Protein AF-A0ABD4QRU1-F1 (afdb_monomer_lite)

Secondary structure (DSSP, 8-state):
----------------------EEEESS----HHHHHHHHHHHHHHHTT------EEEEEETTS--TT---HHHHTTSSEEEEES-HHHHHHHHHHHHSS----SEEEEE-SSSSS--EEE----SS---HHHHHHHHHHHT-----

Radius of gyration: 20.69 Å; chains: 1; bounding box: 41×55×73 Å

Organism: Vibrio anguillarum (NCBI:txid55601)

Foldseek 3Di:
DDDDPPDDPPPPPPPPPPLQAEAEEEPDDDPDQLSVLLVVLSVVCRVVVVDSDNFYEYEYEQVPDDPPPDPLVVVLVGQKYKYAAAQVSQQVVCCVNPVGGDRARIWMFGRSPHPDDTDIDDDDDPDDDDSNVVSVSNVCVNPPPPD

pLDDT: mean 79.72, std 17.4, range [31.52, 94.81]

Structure (mmCIF, N/CA/C/O backbone):
data_AF-A0ABD4QRU1-F1
#
_entry.id   AF-A0ABD4QRU1-F1
#
loop_
_atom_site.group_PDB
_atom_site.id
_atom_site.type_symbol
_atom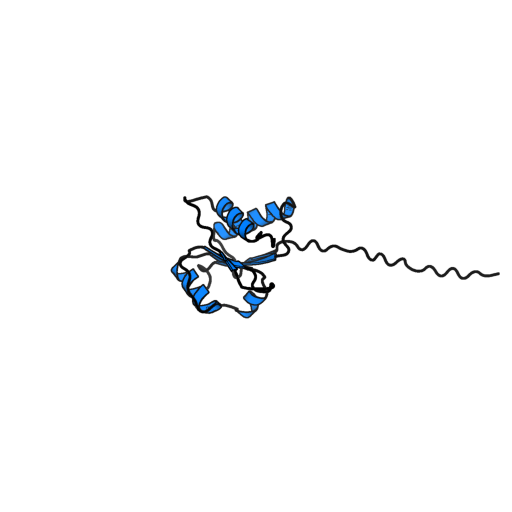_site.label_atom_id
_atom_site.label_alt_id
_atom_site.label_comp_id
_atom_site.label_asym_id
_atom_site.label_entity_id
_atom_site.label_seq_id
_atom_site.pdbx_PDB_ins_code
_atom_site.Cartn_x
_atom_site.Cartn_y
_atom_site.Cartn_z
_atom_site.occupancy
_atom_site.B_iso_or_equiv
_atom_site.auth_seq_id
_atom_site.auth_comp_id
_atom_site.auth_asym_id
_atom_site.auth_atom_id
_atom_site.pdbx_PDB_model_num
ATOM 1 N N . MET A 1 1 ? -27.416 -35.601 57.412 1.00 43.78 1 MET A N 1
ATOM 2 C CA . MET A 1 1 ? -26.979 -34.220 57.115 1.00 43.78 1 MET A CA 1
ATOM 3 C C . MET A 1 1 ? -25.598 -34.257 56.465 1.00 43.78 1 MET A C 1
ATOM 5 O O . MET A 1 1 ? -24.629 -34.475 57.173 1.00 43.78 1 MET A O 1
ATOM 9 N N . LYS A 1 2 ? -25.506 -34.132 55.134 1.00 39.38 2 LYS A N 1
ATOM 10 C CA . LYS A 1 2 ? -24.269 -33.804 54.395 1.00 39.38 2 LYS A CA 1
ATOM 11 C C . LYS A 1 2 ? -24.683 -33.085 53.109 1.00 39.38 2 LYS A C 1
ATOM 13 O O . LYS A 1 2 ? -25.153 -33.719 52.171 1.00 39.38 2 LYS A O 1
ATOM 18 N N . ILE A 1 3 ? -24.580 -31.760 53.118 1.00 45.66 3 ILE A N 1
ATOM 19 C CA . ILE A 1 3 ? -24.794 -30.903 51.949 1.00 45.66 3 ILE A CA 1
ATOM 20 C C . ILE A 1 3 ? -23.545 -31.052 51.07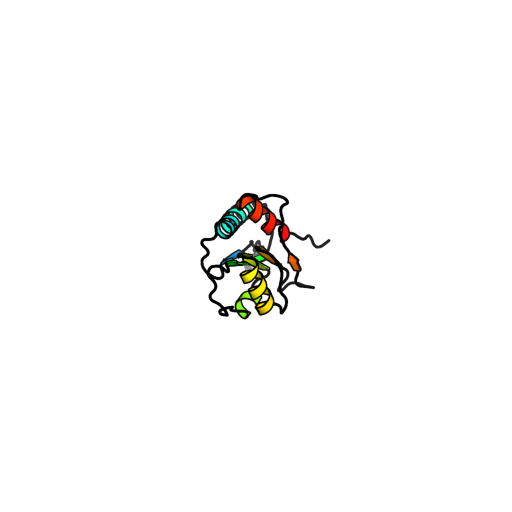6 1.00 45.66 3 ILE A C 1
ATOM 22 O O . ILE A 1 3 ? -22.450 -30.686 51.499 1.00 45.66 3 ILE A O 1
ATOM 26 N N . LYS A 1 4 ? -23.687 -31.644 49.886 1.00 44.91 4 LYS A N 1
ATOM 27 C CA . LYS A 1 4 ? -22.645 -31.602 48.855 1.00 44.91 4 LYS A CA 1
ATOM 28 C C . LYS A 1 4 ? -22.729 -30.237 48.179 1.00 44.91 4 LYS A C 1
ATOM 30 O O . LYS A 1 4 ? -23.609 -29.999 47.361 1.00 44.91 4 LYS A O 1
ATOM 35 N N . LEU A 1 5 ? -21.830 -29.343 48.573 1.00 40.62 5 LEU A N 1
ATOM 36 C CA . LEU A 1 5 ? -21.615 -28.058 47.925 1.00 40.62 5 LEU A CA 1
ATOM 37 C C . LEU A 1 5 ? -20.832 -28.312 46.626 1.00 40.62 5 LEU A C 1
ATOM 39 O O . LEU A 1 5 ? -19.613 -28.460 46.646 1.00 40.62 5 LEU A O 1
ATOM 43 N N . CYS A 1 6 ? -21.534 -28.441 45.501 1.00 45.31 6 CYS A N 1
ATOM 44 C CA . CYS A 1 6 ? -20.903 -28.393 44.184 1.00 45.31 6 CYS A CA 1
ATOM 45 C C . CYS A 1 6 ? -20.551 -26.932 43.881 1.00 45.31 6 CYS A C 1
ATOM 47 O O . CYS A 1 6 ? -21.425 -26.150 43.514 1.00 45.31 6 CYS A O 1
ATOM 49 N N . LEU A 1 7 ? -19.279 -26.561 44.053 1.00 42.31 7 LEU A N 1
ATOM 50 C CA . LEU A 1 7 ? -18.742 -25.337 43.462 1.00 42.31 7 LEU A CA 1
ATOM 51 C C . LEU A 1 7 ? -18.775 -25.493 41.934 1.00 42.31 7 LEU A C 1
ATOM 53 O O . LEU A 1 7 ? -17.995 -26.256 41.366 1.00 42.31 7 LEU A O 1
ATOM 57 N N . LEU A 1 8 ? -19.683 -24.774 41.279 1.00 50.53 8 LEU A N 1
ATOM 58 C CA . LEU A 1 8 ? -19.573 -24.474 39.855 1.00 50.53 8 LEU A CA 1
ATOM 59 C C . LEU A 1 8 ? -18.390 -23.513 39.665 1.00 50.53 8 LEU A C 1
ATOM 61 O O . LEU A 1 8 ? -18.376 -22.464 40.315 1.00 50.53 8 LEU A O 1
ATOM 65 N N . PRO A 1 9 ? -17.414 -23.805 38.787 1.00 50.56 9 PRO A N 1
ATOM 66 C CA . PRO A 1 9 ? -16.507 -22.768 38.337 1.00 50.56 9 PRO A CA 1
ATOM 67 C C . PRO A 1 9 ? -17.339 -21.772 37.526 1.00 50.56 9 PRO A C 1
ATOM 69 O O . PRO A 1 9 ? -17.889 -22.105 36.477 1.00 50.56 9 PRO A O 1
ATOM 72 N N . LEU A 1 10 ? -17.471 -20.559 38.063 1.00 44.75 10 LEU A N 1
ATOM 73 C CA . LEU A 1 10 ? -17.981 -19.403 37.343 1.00 44.75 10 LEU A CA 1
ATOM 74 C C . LEU A 1 10 ? -17.092 -19.244 36.101 1.00 44.75 10 LEU A C 1
ATOM 76 O O . LEU A 1 10 ? -15.938 -18.828 36.206 1.00 44.75 10 LEU A O 1
ATOM 80 N N . LEU A 1 11 ? -17.603 -19.655 34.941 1.00 46.09 11 LEU A N 1
ATOM 81 C CA . LEU A 1 11 ? -16.990 -19.380 33.650 1.00 46.09 11 LEU A CA 1
ATOM 82 C C . LEU A 1 11 ? -16.951 -17.861 33.498 1.00 46.09 11 LEU A C 1
ATOM 84 O O . LEU A 1 11 ? -17.936 -17.229 33.119 1.00 46.09 11 LEU A O 1
ATOM 88 N N . PHE A 1 12 ? -15.800 -17.279 33.822 1.00 44.91 12 PHE A N 1
ATOM 89 C CA . PHE A 1 12 ? -15.391 -15.979 33.325 1.00 44.91 12 PHE A CA 1
ATOM 90 C C . PHE A 1 12 ? -15.261 -16.115 31.802 1.00 44.91 12 PHE A C 1
ATOM 92 O O . PHE A 1 12 ? -14.176 -16.297 31.258 1.00 44.91 12 PHE A O 1
ATOM 99 N N . LEU A 1 13 ? -16.388 -16.021 31.094 1.00 46.69 13 LEU A N 1
ATOM 100 C CA . LEU A 1 13 ? -16.411 -15.505 29.731 1.00 46.69 13 LEU A CA 1
ATOM 101 C C . LEU A 1 13 ? -16.094 -14.013 29.843 1.00 46.69 13 LEU A C 1
ATOM 103 O O . LEU A 1 13 ? -16.955 -13.146 29.711 1.00 46.69 13 LEU A O 1
ATOM 107 N N . GLY A 1 14 ? -14.835 -13.718 30.170 1.00 40.31 14 GLY A N 1
ATOM 108 C CA . GLY A 1 14 ? -14.262 -12.440 29.819 1.00 40.31 14 GLY A CA 1
ATOM 109 C C . GLY A 1 14 ? -14.351 -12.379 28.307 1.00 40.31 14 GLY A C 1
ATOM 110 O O . GLY A 1 14 ? -13.638 -13.107 27.622 1.00 40.31 14 GLY A O 1
ATOM 111 N N . ASN A 1 15 ? -15.272 -11.566 27.795 1.00 38.22 15 ASN A N 1
ATOM 112 C CA . ASN A 1 15 ? -15.194 -11.073 26.434 1.00 38.22 15 ASN A CA 1
ATOM 113 C C . ASN A 1 15 ? -13.846 -10.361 26.329 1.00 38.22 15 ASN A C 1
ATOM 115 O O . ASN A 1 15 ? -13.723 -9.182 26.661 1.00 38.22 15 ASN A O 1
ATOM 119 N N . ILE A 1 16 ? -12.813 -11.105 25.933 1.00 42.94 16 ILE A N 1
ATOM 120 C CA . ILE A 1 16 ? -11.597 -10.531 25.395 1.00 42.94 16 ILE A CA 1
ATOM 121 C C . ILE A 1 16 ? -12.077 -9.924 24.086 1.00 42.94 16 ILE A C 1
ATOM 123 O O . ILE A 1 16 ? -12.131 -10.598 23.061 1.00 42.94 16 ILE A O 1
ATOM 127 N N . SER A 1 17 ? -12.525 -8.671 24.135 1.00 40.84 17 SER A N 1
ATOM 128 C CA . SER A 1 17 ? -12.555 -7.851 22.939 1.00 40.84 17 SER A CA 1
ATOM 129 C C . SER A 1 17 ? -11.110 -7.820 22.467 1.00 40.84 17 SER A C 1
ATOM 131 O O . SER A 1 17 ? -10.314 -7.036 22.983 1.00 40.84 17 SER A O 1
ATOM 133 N N . LEU A 1 18 ? -10.745 -8.727 21.553 1.00 46.47 18 LEU A N 1
ATOM 134 C CA . LEU A 1 18 ? -9.605 -8.511 20.686 1.00 46.47 18 LEU A CA 1
ATOM 135 C C . LEU A 1 18 ? -9.923 -7.185 20.007 1.00 46.47 18 LEU A C 1
ATOM 137 O O . LEU A 1 18 ? -10.762 -7.119 19.115 1.00 46.47 18 LEU A O 1
ATOM 141 N N . SER A 1 19 ? -9.348 -6.104 20.525 1.00 47.62 19 SER A N 1
ATOM 142 C CA . SER A 1 19 ? -9.296 -4.845 19.813 1.00 47.62 19 SER A CA 1
ATOM 143 C C . SER A 1 19 ? -8.508 -5.155 18.556 1.00 47.62 19 SER A C 1
ATOM 145 O O . SER A 1 19 ? -7.286 -5.299 18.618 1.00 47.62 19 SER A O 1
ATOM 147 N N . SER A 1 20 ? -9.215 -5.392 17.462 1.00 57.97 20 SER A N 1
ATOM 148 C CA . SER A 1 20 ? -8.604 -5.692 16.187 1.00 57.97 20 SER A CA 1
ATOM 149 C C . SER A 1 20 ? -7.745 -4.494 15.800 1.00 57.97 20 SER A C 1
ATOM 151 O O . SER A 1 20 ? -8.261 -3.412 15.519 1.00 57.97 20 SER A O 1
ATOM 153 N N . ALA A 1 21 ? -6.434 -4.660 15.919 1.00 71.50 21 ALA A N 1
ATOM 154 C CA . ALA A 1 21 ? -5.480 -3.601 15.670 1.00 71.50 21 ALA A CA 1
ATOM 155 C C . ALA A 1 21 ? -5.186 -3.511 14.172 1.00 71.50 21 ALA A C 1
ATOM 157 O O . ALA A 1 21 ? -5.211 -4.516 13.456 1.00 71.50 21 ALA A O 1
ATOM 158 N N . LEU A 1 22 ? -4.859 -2.303 13.722 1.00 82.38 22 LEU A N 1
ATOM 159 C CA . LEU A 1 22 ? -4.313 -2.084 12.395 1.00 82.38 22 LEU A CA 1
ATOM 160 C C . LEU A 1 22 ? -3.011 -2.879 12.274 1.00 82.38 22 LEU A C 1
ATOM 162 O O . LEU A 1 22 ? -2.086 -2.669 13.059 1.00 82.38 22 LEU A O 1
ATOM 166 N N . THR A 1 23 ? -2.951 -3.786 11.306 1.00 87.69 23 THR A N 1
ATOM 167 C CA . THR A 1 23 ? -1.743 -4.558 11.003 1.00 87.69 23 THR A CA 1
ATOM 168 C C . THR A 1 23 ? -1.177 -4.046 9.691 1.00 87.69 23 THR A C 1
ATOM 170 O O . THR A 1 23 ? -1.909 -3.966 8.705 1.00 87.69 23 THR A O 1
ATOM 173 N N . ILE A 1 24 ? 0.101 -3.678 9.691 1.00 90.62 24 ILE A N 1
ATOM 174 C CA . ILE A 1 24 ? 0.821 -3.247 8.495 1.00 90.62 24 ILE A CA 1
ATOM 175 C C . ILE A 1 24 ? 2.010 -4.175 8.313 1.00 90.62 24 ILE A C 1
ATOM 177 O O . ILE A 1 24 ? 2.889 -4.216 9.171 1.00 90.62 24 ILE A O 1
ATOM 181 N N . ASP A 1 25 ? 2.022 -4.882 7.192 1.00 92.06 25 ASP A N 1
ATOM 182 C CA . ASP A 1 25 ? 3.123 -5.740 6.773 1.00 92.06 25 ASP A CA 1
ATOM 183 C C . ASP A 1 25 ? 3.719 -5.202 5.469 1.00 92.06 25 ASP A C 1
ATOM 185 O O . ASP A 1 25 ? 3.025 -4.560 4.680 1.00 92.06 25 ASP A O 1
ATOM 189 N N . ASP A 1 26 ? 4.991 -5.494 5.215 1.00 91.81 26 ASP A N 1
ATOM 190 C CA . ASP A 1 26 ? 5.608 -5.270 3.909 1.00 91.81 26 ASP A CA 1
ATOM 191 C C . ASP A 1 26 ? 5.669 -6.590 3.133 1.00 91.81 26 ASP A C 1
ATOM 193 O O . ASP A 1 26 ? 6.039 -7.627 3.687 1.00 91.81 26 ASP A O 1
ATOM 197 N N . TYR A 1 27 ? 5.365 -6.553 1.835 1.00 90.94 27 TYR A N 1
ATOM 198 C CA . TYR A 1 27 ? 5.516 -7.717 0.954 1.00 90.94 27 TYR A CA 1
ATOM 199 C C . TYR A 1 27 ? 6.979 -8.164 0.843 1.00 90.94 27 TYR A C 1
ATOM 201 O O . TYR A 1 27 ? 7.300 -9.350 0.879 1.00 90.94 27 TYR A O 1
ATOM 209 N N . VAL A 1 28 ? 7.870 -7.181 0.747 1.00 88.50 28 VAL A N 1
ATOM 210 C CA . VAL A 1 28 ? 9.326 -7.310 0.825 1.00 88.50 28 VAL A CA 1
ATOM 211 C C . VAL A 1 28 ? 9.806 -6.160 1.706 1.00 88.50 28 VAL A C 1
ATOM 213 O O . VAL A 1 28 ? 9.258 -5.067 1.561 1.00 88.50 28 VAL A O 1
ATOM 216 N N . PRO A 1 29 ? 10.813 -6.350 2.584 1.00 88.38 29 PRO A N 1
ATOM 217 C CA . PRO A 1 29 ? 11.346 -5.265 3.401 1.00 88.38 29 PRO A CA 1
ATOM 218 C C . PRO A 1 29 ? 11.644 -4.019 2.561 1.00 88.38 29 PRO A C 1
ATOM 220 O O . PRO A 1 29 ? 12.508 -4.045 1.682 1.00 88.38 29 PRO A O 1
ATOM 223 N N . SER A 1 30 ? 10.902 -2.946 2.822 1.00 86.19 30 SER A N 1
ATOM 224 C CA . SER A 1 30 ? 11.009 -1.698 2.074 1.00 86.19 30 SER A CA 1
ATOM 225 C C . SER A 1 30 ? 12.005 -0.757 2.742 1.00 86.19 30 SER A C 1
ATOM 227 O O . SER A 1 30 ? 12.108 -0.683 3.968 1.00 86.19 30 SER A O 1
ATOM 229 N N . THR A 1 31 ? 12.736 -0.013 1.914 1.00 84.56 31 THR A N 1
ATOM 230 C CA . THR A 1 31 ? 13.574 1.110 2.363 1.00 84.56 31 THR A CA 1
ATOM 231 C C . THR A 1 31 ? 13.030 2.465 1.910 1.00 84.56 31 THR A C 1
ATOM 233 O O . THR A 1 31 ? 13.651 3.494 2.175 1.00 84.56 31 THR A O 1
ATOM 236 N N . SER A 1 32 ? 11.857 2.480 1.266 1.00 88.88 32 SER A N 1
ATOM 237 C CA . SER A 1 32 ? 11.172 3.701 0.854 1.00 88.88 32 SER A CA 1
ATOM 238 C C . SER A 1 32 ? 10.827 4.555 2.069 1.00 88.88 32 SER A C 1
ATOM 240 O O . SER A 1 32 ? 10.236 4.077 3.043 1.00 88.88 32 SER A O 1
ATOM 242 N N . SER A 1 33 ? 11.162 5.843 1.995 1.00 92.25 33 SER A N 1
ATOM 243 C CA . SER A 1 33 ? 10.857 6.822 3.038 1.00 92.25 33 SER A CA 1
ATOM 244 C C . SER A 1 33 ? 9.360 6.874 3.348 1.00 92.25 33 SER A C 1
ATOM 246 O O . SER A 1 33 ? 8.982 6.926 4.519 1.00 92.25 33 SER A O 1
ATOM 248 N N . LEU A 1 34 ? 8.506 6.730 2.328 1.00 92.69 34 LEU A N 1
ATOM 249 C CA . LEU A 1 34 ? 7.059 6.679 2.497 1.00 92.69 34 LEU A CA 1
ATOM 250 C C . LEU A 1 34 ? 6.605 5.424 3.254 1.00 92.69 34 LEU A C 1
ATOM 252 O O . LEU A 1 34 ? 5.795 5.547 4.172 1.00 92.69 34 LEU A O 1
ATOM 256 N N . SER A 1 35 ? 7.136 4.237 2.929 1.00 92.88 35 SER A N 1
ATOM 257 C CA . SER A 1 35 ? 6.798 3.006 3.671 1.00 92.88 35 SER A CA 1
ATOM 258 C C . SER A 1 35 ? 7.189 3.130 5.148 1.00 92.88 35 SER A C 1
ATOM 260 O O . SER A 1 35 ? 6.367 2.916 6.044 1.00 92.88 35 SER A O 1
ATOM 262 N N . LEU A 1 36 ? 8.414 3.592 5.417 1.00 93.94 36 LEU A N 1
ATOM 263 C CA . LEU A 1 36 ? 8.897 3.821 6.780 1.00 93.94 36 LEU A CA 1
ATOM 264 C C . LEU A 1 36 ? 8.028 4.843 7.534 1.00 93.94 36 LEU A C 1
ATOM 266 O O . LEU A 1 36 ? 7.723 4.647 8.715 1.00 93.94 36 LEU A O 1
ATOM 270 N N . ALA A 1 37 ? 7.586 5.907 6.859 1.00 94.75 37 ALA A N 1
ATOM 271 C CA . ALA A 1 37 ? 6.672 6.892 7.428 1.00 94.75 37 ALA A CA 1
ATOM 272 C C . ALA A 1 37 ? 5.303 6.279 7.768 1.00 94.75 37 ALA A C 1
ATOM 274 O O . ALA A 1 37 ? 4.757 6.570 8.832 1.00 94.75 37 ALA A O 1
ATOM 275 N N . ILE A 1 38 ? 4.764 5.394 6.925 1.00 93.06 38 ILE A N 1
ATOM 276 C CA . ILE A 1 38 ? 3.493 4.697 7.179 1.00 93.06 38 ILE A CA 1
ATOM 277 C C . ILE A 1 38 ? 3.591 3.798 8.408 1.00 93.06 38 ILE A C 1
ATOM 279 O O . ILE A 1 38 ? 2.712 3.870 9.268 1.00 93.06 38 ILE A O 1
ATOM 283 N N . HIS A 1 39 ? 4.660 3.010 8.537 1.00 92.81 39 HIS A N 1
ATOM 284 C CA . HIS A 1 39 ? 4.917 2.189 9.727 1.00 92.81 39 HIS A CA 1
ATOM 285 C C . HIS A 1 39 ? 5.022 3.026 11.002 1.00 92.81 39 HIS A C 1
ATOM 287 O O . HIS A 1 39 ? 4.445 2.690 12.038 1.00 92.81 39 HIS A O 1
ATOM 293 N N . LYS A 1 40 ? 5.741 4.148 10.937 1.00 92.75 40 LYS A N 1
ATOM 294 C CA . LYS A 1 40 ? 5.8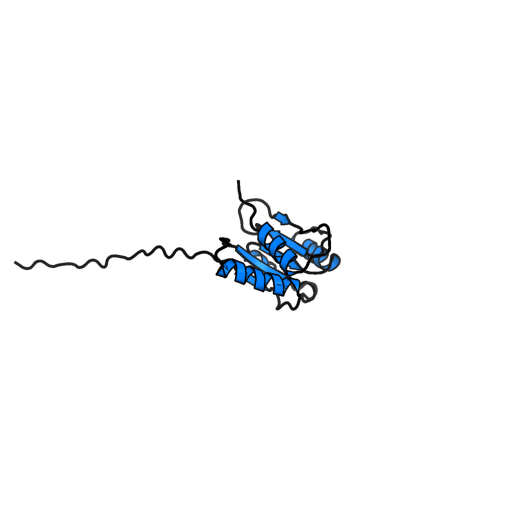93 5.054 12.078 1.00 92.75 40 LYS A CA 1
ATOM 295 C C . LYS A 1 40 ? 4.553 5.671 12.486 1.00 92.75 40 LYS A C 1
ATOM 297 O O . LYS A 1 40 ? 4.164 5.588 13.650 1.00 92.75 40 LYS A O 1
ATOM 302 N N . VAL A 1 41 ? 3.839 6.267 11.533 1.00 90.88 41 VAL A N 1
ATOM 303 C CA . VAL A 1 41 ? 2.566 6.957 11.779 1.00 90.88 41 VAL A CA 1
ATOM 304 C C . VAL A 1 41 ? 1.488 5.975 12.240 1.00 90.88 41 VAL A C 1
ATOM 306 O O . VAL A 1 41 ? 0.728 6.290 13.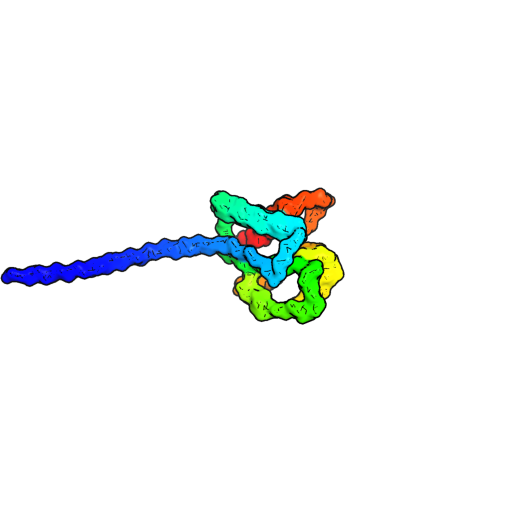154 1.00 90.88 41 VAL A O 1
ATOM 309 N N . SER A 1 42 ? 1.414 4.777 11.656 1.00 88.06 42 SER A N 1
ATOM 310 C CA . SER A 1 42 ? 0.442 3.758 12.066 1.00 88.06 42 SER A CA 1
ATOM 311 C C . SER A 1 42 ? 0.661 3.320 13.511 1.00 88.06 42 SER A C 1
ATOM 313 O O . SER A 1 42 ? -0.302 3.245 14.278 1.00 88.06 42 SER A O 1
ATOM 315 N N . LYS A 1 43 ? 1.923 3.129 13.915 1.00 87.75 43 LYS A N 1
ATOM 316 C CA . LYS A 1 43 ? 2.295 2.815 15.294 1.00 87.75 43 LYS A CA 1
ATOM 317 C C . LYS A 1 43 ? 1.900 3.935 16.252 1.00 87.75 43 LYS A C 1
ATOM 319 O O . LYS A 1 43 ? 1.220 3.670 17.237 1.00 87.75 43 LYS A O 1
ATOM 324 N N . GLU A 1 44 ? 2.236 5.186 15.940 1.00 87.19 44 GLU A N 1
ATOM 325 C CA . GLU A 1 44 ? 1.855 6.348 16.760 1.00 87.19 44 GLU A CA 1
ATOM 326 C C . GLU A 1 44 ? 0.328 6.475 16.917 1.00 87.19 44 GLU A C 1
ATOM 328 O O . GLU A 1 44 ? -0.194 6.797 17.992 1.00 87.19 44 GLU A O 1
ATOM 333 N N . LEU A 1 45 ? -0.419 6.208 15.846 1.00 79.62 45 LEU A N 1
ATOM 334 C CA . LEU A 1 45 ? -1.878 6.260 15.844 1.00 79.62 45 LEU A CA 1
ATOM 335 C C . LEU A 1 45 ? -2.519 5.098 16.617 1.00 79.62 45 LEU A C 1
ATOM 337 O O . LEU A 1 45 ? -3.523 5.311 17.308 1.00 79.62 45 LEU A O 1
ATOM 341 N N . SER A 1 46 ? -1.924 3.907 16.540 1.00 79.06 46 SER A N 1
ATOM 342 C CA . SER A 1 46 ? -2.307 2.731 17.325 1.00 79.06 46 SER A CA 1
ATOM 343 C C . SER A 1 46 ? -2.049 2.957 18.819 1.00 79.06 46 SER A C 1
ATOM 345 O O . SER A 1 46 ? -2.968 2.838 19.633 1.00 79.06 46 SER A O 1
ATOM 347 N N . ASP A 1 47 ? -0.839 3.394 19.181 1.00 81.50 47 ASP A N 1
ATOM 348 C CA . ASP A 1 47 ? -0.429 3.646 20.569 1.00 81.50 47 ASP A CA 1
ATOM 349 C C . ASP A 1 47 ? -1.284 4.743 21.222 1.00 81.50 47 ASP A C 1
ATOM 351 O O . ASP A 1 47 ? -1.654 4.660 22.395 1.00 81.50 47 ASP A O 1
ATOM 355 N N . SER A 1 48 ? -1.666 5.759 20.444 1.00 76.62 48 SER A N 1
ATOM 356 C CA . SER A 1 48 ? -2.544 6.836 20.909 1.00 76.62 48 SER A CA 1
ATOM 357 C C . SER A 1 48 ? -4.036 6.474 20.928 1.00 76.62 48 SER A C 1
ATOM 359 O O . SER A 1 48 ? -4.847 7.324 21.306 1.00 76.62 48 SER A O 1
ATOM 361 N N . LYS A 1 49 ? -4.420 5.245 20.536 1.00 70.12 49 LYS A N 1
ATOM 362 C CA . LYS A 1 49 ? -5.817 4.777 20.380 1.00 70.12 49 LYS A CA 1
ATOM 363 C C . LYS A 1 49 ? -6.684 5.709 19.525 1.00 70.12 49 LYS A C 1
ATOM 365 O O . LYS A 1 49 ? -7.908 5.727 19.652 1.00 70.12 49 LYS A O 1
ATOM 370 N N . LYS A 1 50 ? -6.055 6.510 18.661 1.00 65.50 50 LYS A N 1
ATOM 371 C CA . LYS A 1 50 ? -6.747 7.426 17.743 1.00 65.50 50 LYS A CA 1
ATOM 372 C C . LYS A 1 50 ? -7.326 6.686 16.547 1.00 65.50 50 LYS A C 1
ATOM 374 O O . LYS A 1 50 ? -8.159 7.247 15.840 1.00 65.50 50 LYS A O 1
ATOM 379 N N . ILE A 1 51 ? -6.890 5.443 16.347 1.00 62.41 51 ILE A N 1
ATOM 380 C CA . ILE A 1 51 ? -7.339 4.575 15.279 1.00 62.41 51 ILE A CA 1
ATOM 381 C C . ILE A 1 51 ? -8.018 3.324 15.842 1.00 62.41 51 ILE A C 1
ATOM 383 O O . ILE A 1 51 ? -7.397 2.534 16.543 1.00 62.41 51 ILE A O 1
ATOM 387 N N . ASN A 1 52 ? -9.302 3.145 15.519 1.00 61.69 52 ASN A N 1
ATOM 388 C CA . ASN A 1 52 ? -10.027 1.883 15.692 1.00 61.69 52 ASN A CA 1
ATOM 389 C C . ASN A 1 52 ? -10.277 1.268 14.306 1.00 61.69 52 ASN A C 1
ATOM 391 O O . ASN A 1 52 ? -11.375 1.389 13.768 1.00 61.69 52 ASN A O 1
ATOM 395 N N . LEU A 1 53 ? -9.225 0.732 13.680 1.00 64.38 53 LEU A N 1
ATOM 396 C CA . LEU A 1 53 ? -9.327 0.006 12.412 1.00 64.38 53 LEU A CA 1
ATOM 397 C C . LEU A 1 53 ? -8.880 -1.433 12.614 1.00 64.38 53 LEU A C 1
ATOM 399 O O . LEU A 1 53 ? -7.724 -1.686 12.937 1.00 64.38 53 LEU A O 1
ATOM 403 N N . SER A 1 54 ? -9.801 -2.348 12.340 1.00 71.75 54 SER A N 1
ATOM 404 C CA . SER A 1 54 ? -9.527 -3.765 12.145 1.00 71.75 54 SER A CA 1
ATOM 405 C C . SER A 1 54 ? -9.135 -3.997 10.689 1.00 71.75 54 SER A C 1
ATOM 407 O O . SER A 1 54 ? -9.960 -4.487 9.927 1.00 71.75 54 SER A O 1
ATOM 409 N N . ASN A 1 55 ? -7.939 -3.580 10.279 1.00 80.94 55 ASN A N 1
ATOM 410 C CA . ASN A 1 55 ? -7.545 -3.689 8.876 1.00 80.94 55 ASN A CA 1
ATOM 411 C C . ASN A 1 55 ? -6.131 -4.247 8.745 1.00 80.94 55 ASN A C 1
ATOM 413 O O . ASN A 1 55 ? -5.211 -3.773 9.420 1.00 80.94 55 ASN A O 1
ATOM 417 N N . ARG A 1 56 ? -5.959 -5.241 7.874 1.00 89.50 56 ARG A N 1
ATOM 418 C CA . ARG A 1 56 ? -4.656 -5.767 7.468 1.00 89.50 56 ARG A CA 1
ATOM 419 C C . ARG A 1 56 ? -4.249 -5.118 6.157 1.00 89.50 56 ARG A C 1
ATOM 421 O O . ARG A 1 56 ? -4.898 -5.322 5.134 1.00 89.50 56 ARG A O 1
ATOM 428 N N . ILE A 1 57 ? -3.159 -4.366 6.192 1.00 91.81 57 ILE A N 1
ATOM 429 C CA . ILE A 1 57 ? -2.596 -3.682 5.032 1.00 91.81 57 ILE A CA 1
ATOM 430 C C . ILE A 1 57 ? -1.284 -4.355 4.663 1.00 91.81 57 ILE A C 1
ATOM 432 O O . ILE A 1 57 ? -0.420 -4.525 5.523 1.00 91.81 57 ILE A O 1
ATOM 436 N N . LEU A 1 58 ? -1.126 -4.675 3.384 1.00 94.12 58 LEU A N 1
ATOM 437 C CA . LEU A 1 58 ? 0.166 -5.051 2.824 1.00 94.12 58 LEU A CA 1
ATOM 438 C C . LEU A 1 58 ? 0.730 -3.887 2.011 1.00 94.12 58 LEU A C 1
ATOM 440 O O . LEU A 1 58 ? 0.115 -3.446 1.037 1.00 94.12 58 LEU A O 1
ATOM 444 N N . ILE A 1 59 ? 1.901 -3.395 2.400 1.00 94.06 59 ILE A N 1
ATOM 445 C CA . ILE A 1 59 ? 2.671 -2.430 1.620 1.00 94.06 59 ILE A CA 1
ATOM 446 C C . ILE A 1 59 ? 3.480 -3.196 0.575 1.00 94.06 59 ILE A C 1
ATOM 448 O O . ILE A 1 59 ? 4.239 -4.112 0.892 1.00 94.06 59 ILE A O 1
ATOM 452 N N . VAL A 1 60 ? 3.331 -2.802 -0.685 1.00 92.69 60 VAL A N 1
ATOM 453 C CA . VAL A 1 60 ? 4.076 -3.357 -1.813 1.00 92.69 60 VAL A CA 1
ATOM 454 C C . VAL A 1 60 ? 4.926 -2.241 -2.409 1.00 92.69 60 VAL A C 1
ATOM 456 O O . VAL A 1 60 ? 4.446 -1.419 -3.191 1.00 92.69 60 VAL A O 1
ATOM 459 N N . ASP A 1 61 ? 6.196 -2.204 -2.012 1.00 91.44 61 ASP A N 1
ATOM 460 C CA . ASP A 1 61 ? 7.191 -1.308 -2.598 1.00 91.44 61 ASP A CA 1
ATOM 461 C C . ASP A 1 61 ? 7.744 -1.907 -3.892 1.00 91.44 61 ASP A C 1
ATOM 463 O O . ASP A 1 61 ? 8.544 -2.847 -3.896 1.00 91.44 61 ASP A O 1
ATOM 467 N N . LEU A 1 62 ? 7.292 -1.349 -5.007 1.00 89.44 62 LEU A N 1
ATOM 468 C CA . LEU A 1 62 ? 7.523 -1.872 -6.344 1.00 89.44 62 LEU A CA 1
ATOM 469 C C . LEU A 1 62 ? 8.947 -1.641 -6.850 1.00 89.44 62 LEU A C 1
ATOM 471 O O . LEU A 1 62 ? 9.326 -2.245 -7.846 1.00 89.44 62 LEU A O 1
ATOM 475 N N . GLN A 1 63 ? 9.768 -0.847 -6.157 1.00 84.69 63 GLN A N 1
ATOM 476 C CA . GLN A 1 63 ? 11.198 -0.751 -6.478 1.00 84.69 63 GLN A CA 1
ATOM 477 C C . GLN A 1 63 ? 11.953 -2.053 -6.170 1.00 84.69 63 GLN A C 1
ATOM 479 O O . GLN A 1 63 ? 13.038 -2.293 -6.702 1.00 84.69 63 GLN A O 1
ATOM 484 N N . HIS A 1 64 ? 11.392 -2.889 -5.293 1.00 76.56 64 HIS A N 1
ATOM 485 C CA . HIS A 1 64 ? 12.029 -4.104 -4.790 1.00 76.56 64 HIS A CA 1
ATOM 486 C C . HIS A 1 64 ? 11.303 -5.388 -5.200 1.00 76.56 64 HIS A C 1
ATOM 488 O O . HIS A 1 64 ? 11.771 -6.487 -4.889 1.00 76.56 64 HIS A O 1
ATOM 494 N N . VAL A 1 65 ? 10.194 -5.269 -5.930 1.00 75.81 65 VAL A N 1
ATOM 495 C CA . VAL A 1 65 ? 9.512 -6.415 -6.527 1.00 75.81 65 VAL A CA 1
ATOM 496 C C . VAL A 1 65 ? 10.154 -6.700 -7.879 1.00 75.81 65 VAL A C 1
ATOM 498 O O . VAL A 1 65 ? 10.185 -5.845 -8.755 1.00 75.81 65 VAL A O 1
ATOM 501 N N . LYS A 1 66 ? 10.701 -7.907 -8.045 1.00 67.19 66 LYS A N 1
ATOM 502 C CA . LYS A 1 66 ? 11.180 -8.372 -9.352 1.00 67.19 66 LYS A CA 1
ATOM 503 C C . LYS A 1 66 ? 9.979 -8.711 -10.228 1.00 67.19 66 LYS A C 1
ATOM 505 O O . LYS A 1 66 ? 9.034 -9.326 -9.730 1.00 67.19 66 LYS A O 1
ATOM 510 N N . ASP A 1 67 ? 10.058 -8.345 -11.504 1.00 65.81 67 ASP A N 1
ATOM 511 C CA . ASP A 1 67 ? 9.004 -8.574 -12.492 1.00 65.81 67 ASP A CA 1
ATOM 512 C C . ASP A 1 67 ? 8.416 -9.995 -12.381 1.00 65.81 67 ASP A C 1
ATOM 514 O O . ASP A 1 67 ? 9.144 -10.988 -12.312 1.00 65.81 67 ASP A O 1
ATOM 518 N N . ASP A 1 68 ? 7.082 -10.064 -12.327 1.00 63.47 68 ASP A N 1
ATOM 519 C CA . ASP A 1 68 ? 6.241 -11.273 -12.293 1.00 63.47 68 ASP A CA 1
ATOM 520 C C . ASP A 1 68 ? 6.267 -12.144 -11.019 1.00 63.47 68 ASP A C 1
ATOM 522 O O . ASP A 1 68 ? 5.558 -13.150 -10.956 1.00 63.47 68 ASP A O 1
ATOM 526 N N . ALA A 1 69 ? 6.982 -11.758 -9.960 1.00 69.00 69 ALA A N 1
ATOM 527 C CA . ALA A 1 69 ? 6.992 -12.494 -8.689 1.00 69.00 69 ALA A CA 1
ATOM 528 C C . ALA A 1 69 ? 5.897 -12.023 -7.706 1.00 69.00 69 ALA A C 1
ATOM 530 O O . ALA A 1 69 ? 6.189 -11.727 -6.545 1.00 69.00 69 ALA A O 1
ATOM 531 N N . TYR A 1 70 ? 4.643 -11.926 -8.156 1.00 76.69 70 TYR A N 1
ATOM 532 C CA . TYR A 1 70 ? 3.515 -11.567 -7.287 1.00 76.69 70 TYR A CA 1
ATOM 533 C C . TYR A 1 70 ? 2.831 -12.817 -6.733 1.00 76.69 70 TYR A C 1
ATOM 535 O O . TYR A 1 70 ? 2.238 -13.594 -7.482 1.00 76.69 70 TYR A O 1
ATOM 543 N N . ASP A 1 71 ? 2.861 -12.986 -5.414 1.00 84.81 71 ASP A N 1
ATOM 544 C CA . ASP A 1 71 ? 2.027 -13.967 -4.727 1.00 84.81 71 ASP A CA 1
ATOM 545 C C . ASP A 1 71 ? 0.603 -13.409 -4.581 1.00 84.81 71 ASP A C 1
ATOM 547 O O . ASP A 1 71 ? 0.234 -12.766 -3.595 1.00 84.81 71 ASP A O 1
ATOM 551 N N . VAL A 1 72 ? -0.202 -13.625 -5.622 1.00 82.19 72 VAL A N 1
ATOM 552 C CA . VAL A 1 72 ? -1.599 -13.172 -5.681 1.00 82.19 72 VAL A CA 1
ATOM 553 C C . VAL A 1 72 ? -2.429 -13.763 -4.537 1.00 82.19 72 VAL A C 1
ATOM 555 O O . VAL A 1 72 ? -3.369 -13.122 -4.061 1.00 82.19 72 VAL A O 1
ATOM 558 N N . ASP A 1 73 ? -2.100 -14.971 -4.084 1.00 86.62 73 ASP A N 1
ATOM 559 C CA . ASP A 1 73 ? -2.837 -15.621 -3.006 1.00 86.62 73 ASP A CA 1
ATOM 560 C C . ASP A 1 73 ? -2.512 -14.982 -1.656 1.00 86.62 73 ASP A C 1
ATOM 562 O O . ASP A 1 73 ? -3.431 -14.769 -0.863 1.00 86.62 73 ASP A O 1
ATOM 566 N N . LEU A 1 74 ? -1.263 -14.556 -1.428 1.00 88.62 74 LEU A N 1
ATOM 567 C CA . LEU A 1 74 ? -0.917 -13.725 -0.273 1.00 88.62 74 LEU A CA 1
ATOM 568 C C . LEU A 1 74 ? -1.714 -12.417 -0.265 1.00 88.62 74 LEU A C 1
ATOM 570 O O . LEU A 1 74 ? -2.261 -12.049 0.776 1.00 88.62 74 LEU A O 1
ATOM 574 N N . PHE A 1 75 ? -1.818 -11.729 -1.405 1.00 88.19 75 PHE A N 1
ATOM 575 C CA . PHE A 1 75 ? -2.509 -10.437 -1.505 1.00 88.19 75 PHE A CA 1
ATOM 576 C C . PHE A 1 75 ? -3.984 -10.528 -1.118 1.00 88.19 75 PHE A C 1
ATOM 578 O O . PHE A 1 75 ? -4.494 -9.654 -0.420 1.00 88.19 75 PHE A O 1
ATOM 585 N N . LYS A 1 76 ? -4.645 -11.631 -1.479 1.00 86.44 76 LYS A N 1
ATOM 586 C CA . LYS A 1 76 ? -6.028 -11.916 -1.075 1.00 86.44 76 LYS A CA 1
ATOM 587 C C . LYS A 1 76 ? -6.185 -12.168 0.424 1.00 86.44 76 LYS A C 1
ATOM 589 O O . LYS A 1 76 ? -7.308 -12.201 0.899 1.00 86.44 76 LYS A O 1
ATOM 594 N N . THR A 1 77 ? -5.115 -12.355 1.197 1.00 90.50 77 THR A N 1
ATOM 595 C CA . THR A 1 77 ? -5.231 -12.491 2.662 1.00 90.50 77 THR A CA 1
ATOM 596 C C . THR A 1 77 ? -5.314 -11.149 3.394 1.00 90.50 77 THR A C 1
ATOM 598 O O . THR A 1 77 ? -5.603 -11.141 4.592 1.00 90.50 77 THR A O 1
ATOM 601 N N . TYR A 1 78 ? -5.062 -10.034 2.703 1.00 92.50 78 TYR A N 1
ATOM 602 C CA . TYR A 1 78 ? -5.084 -8.682 3.259 1.00 92.50 78 TYR A CA 1
ATOM 603 C C . TYR A 1 78 ? -6.369 -7.949 2.878 1.00 92.50 78 TYR A C 1
ATOM 605 O O . TYR A 1 78 ? -6.954 -8.195 1.827 1.00 92.50 78 TYR A O 1
ATOM 613 N N . ASP A 1 79 ? -6.809 -7.038 3.741 1.00 91.69 79 ASP A N 1
ATOM 614 C CA . ASP A 1 79 ? -8.024 -6.248 3.524 1.00 91.69 79 ASP A CA 1
ATOM 615 C C . ASP A 1 79 ? -7.771 -5.093 2.544 1.00 91.69 79 ASP A C 1
ATOM 617 O O . ASP A 1 79 ? -8.649 -4.724 1.756 1.00 91.69 79 ASP A O 1
ATOM 621 N N . SER A 1 80 ? -6.542 -4.567 2.560 1.00 93.38 80 SER A N 1
ATOM 622 C CA . SER A 1 80 ? -6.076 -3.526 1.649 1.00 93.38 80 SER A CA 1
ATOM 623 C C . SER A 1 80 ? -4.631 -3.772 1.198 1.00 93.38 80 SER A C 1
ATOM 625 O O . SER A 1 80 ? -3.806 -4.303 1.945 1.00 93.38 80 SER A O 1
ATOM 627 N N . LEU A 1 81 ? -4.295 -3.304 -0.003 1.00 94.69 81 LEU A N 1
ATOM 628 C CA . LEU A 1 81 ? -2.925 -3.204 -0.508 1.00 94.69 81 LEU A CA 1
ATOM 629 C C . LEU A 1 81 ? -2.556 -1.735 -0.680 1.00 94.69 81 LEU A C 1
ATOM 631 O O . LEU A 1 81 ? -3.358 -0.940 -1.171 1.00 94.69 81 LEU A O 1
ATOM 635 N N . LEU A 1 82 ? -1.321 -1.386 -0.344 1.00 94.81 82 LEU A N 1
ATOM 636 C CA . LEU A 1 82 ? -0.754 -0.081 -0.645 1.00 94.81 82 LEU A CA 1
ATOM 637 C C . LEU A 1 82 ? 0.437 -0.248 -1.584 1.00 94.81 82 LEU A C 1
ATOM 639 O O . LEU A 1 82 ? 1.503 -0.697 -1.171 1.00 94.81 82 LEU A O 1
ATOM 643 N N . LEU A 1 83 ? 0.247 0.129 -2.844 1.00 94.12 83 LEU A N 1
ATOM 644 C CA . LEU A 1 83 ? 1.294 0.110 -3.857 1.00 94.12 83 LEU A CA 1
ATOM 645 C C . LEU A 1 83 ? 2.088 1.415 -3.786 1.00 94.12 83 LEU A C 1
ATOM 647 O O . LEU A 1 83 ? 1.490 2.494 -3.817 1.00 94.12 83 LEU A O 1
ATOM 651 N N . ILE A 1 84 ? 3.414 1.317 -3.708 1.00 93.19 84 ILE A N 1
ATOM 652 C CA . ILE A 1 84 ? 4.339 2.457 -3.695 1.00 93.19 84 ILE A CA 1
ATOM 653 C C . ILE A 1 84 ? 5.380 2.231 -4.792 1.00 93.19 84 ILE A C 1
ATOM 655 O O . ILE A 1 84 ? 6.033 1.191 -4.816 1.00 93.19 84 ILE A O 1
ATOM 659 N N . GLY A 1 85 ? 5.544 3.182 -5.709 1.00 91.50 85 GLY A N 1
ATOM 660 C CA . GLY A 1 85 ? 6.481 3.056 -6.821 1.00 91.50 85 GLY A CA 1
ATOM 661 C C . GLY A 1 85 ? 6.459 4.265 -7.750 1.00 91.50 85 GLY A C 1
ATOM 662 O O . GLY A 1 85 ? 6.150 5.377 -7.337 1.00 91.50 85 GLY A O 1
ATOM 663 N N . ASN A 1 86 ? 6.806 4.051 -9.016 1.00 90.44 86 ASN A N 1
ATOM 664 C CA . ASN A 1 86 ? 6.564 5.024 -10.080 1.00 90.44 86 ASN A CA 1
ATOM 665 C C . ASN A 1 86 ? 5.302 4.632 -10.875 1.00 90.44 86 ASN A C 1
ATOM 667 O O . ASN A 1 86 ? 4.794 3.516 -10.732 1.00 90.44 86 ASN A O 1
ATOM 671 N N . ASN A 1 87 ? 4.819 5.539 -11.728 1.00 91.19 87 ASN A N 1
ATOM 672 C CA . ASN A 1 87 ? 3.598 5.333 -12.514 1.00 91.19 87 ASN A CA 1
ATOM 673 C C . ASN A 1 87 ? 3.630 4.060 -13.373 1.00 91.19 87 ASN A C 1
ATOM 675 O O . ASN A 1 87 ? 2.619 3.371 -13.486 1.00 91.19 87 ASN A O 1
ATOM 679 N N . GLU A 1 88 ? 4.785 3.729 -13.954 1.00 90.56 88 GLU A N 1
ATOM 680 C CA . GLU A 1 88 ? 4.952 2.546 -14.801 1.00 90.56 88 GLU A CA 1
ATOM 681 C C . GLU A 1 88 ? 4.816 1.256 -13.984 1.00 90.56 88 GLU A C 1
ATOM 683 O O . GLU A 1 88 ? 3.997 0.398 -14.310 1.00 90.56 88 GLU A O 1
ATOM 688 N N . SER A 1 89 ? 5.550 1.142 -12.876 1.00 90.31 89 SER A N 1
ATOM 689 C CA . SER A 1 89 ? 5.524 -0.038 -12.011 1.00 90.31 89 SER A CA 1
ATOM 690 C C . SER A 1 89 ? 4.154 -0.241 -11.360 1.00 90.31 89 SER A C 1
ATOM 692 O O . SER A 1 89 ? 3.668 -1.373 -11.277 1.00 90.31 89 SER A O 1
ATOM 694 N N . VAL A 1 90 ? 3.509 0.839 -10.905 1.00 92.06 90 VAL A N 1
ATOM 695 C CA . VAL A 1 90 ? 2.154 0.778 -10.331 1.00 92.06 90 VAL A CA 1
ATOM 696 C C . VAL A 1 90 ? 1.145 0.361 -11.396 1.00 92.06 90 VAL A C 1
ATOM 698 O O . VAL A 1 90 ? 0.356 -0.552 -11.149 1.00 92.06 90 VAL A O 1
ATOM 701 N N . GLY A 1 91 ? 1.199 0.969 -12.583 1.00 91.56 91 GLY A N 1
ATOM 702 C CA . GLY A 1 91 ? 0.333 0.619 -13.706 1.00 91.56 91 GLY A CA 1
ATOM 703 C C . GLY A 1 91 ? 0.472 -0.848 -14.116 1.00 91.56 91 GLY A C 1
ATOM 704 O O . GLY A 1 91 ? -0.535 -1.547 -14.229 1.00 91.56 91 GLY A O 1
ATOM 705 N N . TYR A 1 92 ? 1.709 -1.337 -14.240 1.00 89.81 92 TYR A N 1
ATOM 706 C CA . TYR A 1 92 ? 2.009 -2.743 -14.527 1.00 89.81 92 TYR A CA 1
ATOM 707 C C . TYR A 1 92 ? 1.440 -3.684 -13.460 1.00 89.81 92 TYR A C 1
ATOM 709 O O . TYR A 1 92 ? 0.773 -4.669 -13.774 1.00 89.81 92 TYR A O 1
ATOM 717 N N . THR A 1 93 ? 1.655 -3.365 -12.181 1.00 90.06 93 THR A N 1
ATOM 718 C CA . THR A 1 93 ? 1.151 -4.178 -11.064 1.00 90.06 93 THR A CA 1
ATOM 719 C C . THR A 1 93 ? -0.376 -4.234 -11.063 1.00 90.06 93 THR A C 1
ATOM 721 O O . THR A 1 93 ? -0.958 -5.303 -10.880 1.00 90.06 93 THR A O 1
ATOM 724 N N . MET A 1 94 ? -1.038 -3.103 -11.311 1.00 91.75 94 MET A N 1
ATOM 725 C CA . MET A 1 94 ? -2.496 -3.041 -11.413 1.00 91.75 94 MET A CA 1
ATOM 726 C C . MET A 1 94 ? -3.025 -3.889 -12.570 1.00 91.75 94 MET A C 1
ATOM 728 O O . MET A 1 94 ? -3.995 -4.628 -12.393 1.00 91.75 94 MET A O 1
ATOM 732 N N . GLU A 1 95 ? -2.352 -3.861 -13.720 1.00 90.94 95 GLU A N 1
ATOM 733 C CA . GLU A 1 95 ? -2.726 -4.686 -14.866 1.00 90.94 95 GLU A CA 1
ATOM 734 C C . GLU A 1 95 ? -2.596 -6.180 -14.545 1.00 90.94 95 GLU A C 1
ATOM 736 O O . GLU A 1 95 ? -3.498 -6.959 -14.854 1.00 90.94 95 GLU A O 1
ATOM 741 N N . LYS A 1 96 ? -1.530 -6.585 -13.846 1.00 88.12 96 LYS A N 1
ATOM 742 C CA . LYS A 1 96 ? -1.319 -7.985 -13.445 1.00 88.12 96 LYS A CA 1
ATOM 743 C C . LYS A 1 96 ? -2.322 -8.485 -12.417 1.00 88.12 96 LYS A C 1
ATOM 745 O O . LYS A 1 96 ? -2.769 -9.625 -12.515 1.00 88.12 96 LYS A O 1
ATOM 750 N N . LEU A 1 97 ? -2.644 -7.665 -11.422 1.00 87.81 97 LEU A N 1
ATOM 751 C CA . LEU A 1 97 ? -3.500 -8.081 -10.312 1.00 87.81 97 LEU A CA 1
ATOM 752 C C . LEU A 1 97 ? -4.990 -7.936 -10.625 1.00 87.81 97 LEU A C 1
ATOM 754 O O . LEU A 1 97 ? -5.787 -8.754 -10.170 1.00 87.81 97 LEU A O 1
ATOM 758 N N . PHE A 1 98 ? -5.364 -6.914 -11.397 1.00 88.88 98 PHE A N 1
ATOM 759 C CA . PHE A 1 98 ? -6.762 -6.519 -11.586 1.00 88.88 98 PHE A CA 1
ATOM 760 C C . PHE A 1 98 ? -7.182 -6.373 -13.055 1.00 88.88 98 PHE A C 1
ATOM 762 O O . PHE A 1 98 ? -8.364 -6.166 -13.320 1.00 88.88 98 PHE A O 1
ATOM 769 N N . GLY A 1 99 ? -6.264 -6.504 -14.018 1.00 90.38 99 GLY A N 1
ATOM 770 C CA . GLY A 1 99 ? -6.581 -6.462 -15.451 1.00 90.38 99 GLY A CA 1
ATOM 771 C C . GLY A 1 99 ? -6.792 -5.059 -16.028 1.00 90.38 99 GLY A C 1
ATOM 772 O O . GLY A 1 99 ? -7.300 -4.932 -17.140 1.00 90.38 99 GLY A O 1
ATOM 773 N N . PHE A 1 100 ? -6.430 -4.004 -15.294 1.00 91.69 100 PHE A N 1
ATOM 774 C CA . PHE A 1 100 ? -6.461 -2.619 -15.773 1.00 91.69 100 PHE A CA 1
ATOM 775 C C . PHE A 1 100 ? -5.325 -1.801 -15.157 1.00 91.69 100 PHE A C 1
ATOM 777 O O . PHE A 1 100 ? -4.860 -2.117 -14.070 1.00 91.69 100 PHE A O 1
ATOM 784 N N . SER A 1 101 ? -4.902 -0.730 -15.827 1.00 91.31 101 SER A N 1
ATOM 785 C CA . SER A 1 101 ? -3.818 0.144 -15.361 1.00 91.31 101 SER A CA 1
ATOM 786 C C . SER A 1 101 ? -4.350 1.455 -14.771 1.00 91.31 101 SER A C 1
ATOM 788 O O . SER A 1 101 ? -5.415 1.942 -15.159 1.00 91.31 101 SER A O 1
ATOM 790 N N . VAL A 1 102 ? -3.599 2.029 -13.830 1.00 89.62 102 VAL A N 1
ATOM 791 C CA . VAL A 1 102 ? -3.871 3.331 -13.207 1.00 89.62 102 VAL A CA 1
ATOM 792 C C . VAL A 1 102 ? -2.584 4.147 -13.180 1.00 89.62 102 VAL A C 1
ATOM 794 O O . VAL A 1 102 ? -1.561 3.674 -12.697 1.00 89.62 102 VAL A O 1
ATOM 797 N N . ASP A 1 103 ? -2.658 5.392 -13.648 1.00 88.94 103 ASP A N 1
ATOM 798 C CA . ASP A 1 103 ? -1.533 6.329 -13.631 1.00 88.94 103 ASP A CA 1
ATOM 799 C C . ASP A 1 103 ? -1.383 6.981 -12.242 1.00 88.94 103 ASP A C 1
ATOM 801 O O . ASP A 1 103 ? -2.135 7.896 -11.867 1.00 88.94 103 ASP A O 1
ATOM 805 N N . SER A 1 104 ? -0.468 6.437 -11.434 1.00 89.38 104 SER A N 1
ATOM 806 C CA . SER A 1 104 ? -0.179 6.902 -10.072 1.00 89.38 104 SER A CA 1
ATOM 807 C C . SER A 1 104 ? 1.159 6.367 -9.555 1.00 89.38 104 SER A C 1
ATOM 809 O O . SER A 1 104 ? 1.506 5.229 -9.835 1.00 89.38 104 SER A O 1
ATOM 811 N N . ASP A 1 105 ? 1.856 7.130 -8.717 1.00 90.19 105 ASP A N 1
ATOM 812 C CA . ASP A 1 105 ? 3.068 6.712 -7.991 1.00 90.19 105 ASP A CA 1
ATOM 813 C C . ASP A 1 105 ? 2.735 5.967 -6.682 1.00 90.19 105 ASP A C 1
ATOM 815 O O . ASP A 1 105 ? 3.542 5.247 -6.093 1.00 90.19 105 ASP A O 1
ATOM 819 N N . THR A 1 106 ? 1.523 6.164 -6.171 1.00 91.75 106 THR A N 1
ATOM 820 C CA . THR A 1 106 ? 1.029 5.535 -4.950 1.00 91.75 106 THR A CA 1
ATOM 821 C C . THR A 1 106 ? -0.452 5.228 -5.090 1.00 91.75 106 THR A C 1
ATOM 823 O O . THR A 1 106 ? -1.234 6.082 -5.520 1.00 91.75 106 THR A O 1
ATOM 826 N N . LEU A 1 107 ? -0.863 4.020 -4.712 1.00 94.19 107 LEU A N 1
ATOM 827 C CA . LEU A 1 107 ? -2.245 3.578 -4.857 1.00 94.19 107 LEU A CA 1
ATOM 828 C C . LEU A 1 107 ? -2.680 2.734 -3.667 1.00 94.19 107 LEU A C 1
ATOM 830 O O . LEU A 1 107 ? -2.018 1.763 -3.313 1.00 94.19 107 LEU A O 1
ATOM 834 N N . LEU A 1 108 ? -3.819 3.086 -3.079 1.00 94.38 108 LEU A N 1
ATOM 835 C CA . LEU A 1 108 ? -4.469 2.288 -2.052 1.00 94.38 108 LEU A CA 1
ATOM 836 C C . LEU A 1 108 ? -5.600 1.487 -2.699 1.00 94.38 108 LEU A C 1
ATOM 838 O O . LEU A 1 108 ? -6.563 2.064 -3.203 1.00 94.38 108 LEU A O 1
ATOM 842 N N . ILE A 1 109 ? -5.485 0.168 -2.663 1.00 93.88 109 ILE A N 1
ATOM 843 C CA . ILE A 1 109 ? -6.536 -0.764 -3.064 1.00 93.88 109 ILE A CA 1
ATOM 844 C C . ILE A 1 109 ? -7.176 -1.271 -1.784 1.00 93.88 109 ILE A C 1
ATOM 846 O O . ILE A 1 109 ? -6.502 -1.850 -0.940 1.00 93.88 109 ILE A O 1
ATOM 850 N N . ASP A 1 110 ? -8.463 -1.028 -1.621 1.00 92.19 110 ASP A N 1
ATOM 851 C CA . ASP A 1 110 ? -9.182 -1.269 -0.379 1.00 92.19 110 ASP A CA 1
ATOM 852 C C . ASP A 1 110 ? -10.399 -2.166 -0.611 1.00 92.19 110 ASP A C 1
ATOM 854 O O . ASP A 1 110 ? -10.881 -2.284 -1.742 1.00 92.19 110 ASP A O 1
ATOM 858 N N . ASN A 1 111 ? -10.924 -2.748 0.467 1.00 88.69 111 ASN A N 1
ATOM 859 C CA . ASN A 1 111 ? -12.086 -3.633 0.447 1.00 88.69 111 ASN A CA 1
ATOM 860 C C . ASN A 1 111 ? -11.870 -4.909 -0.394 1.00 88.69 111 ASN A C 1
ATOM 862 O O . ASN A 1 111 ? -12.767 -5.335 -1.115 1.00 88.69 111 ASN A O 1
ATOM 866 N N . ILE A 1 112 ? -10.683 -5.520 -0.320 1.00 90.31 112 ILE A N 1
ATOM 867 C CA . ILE A 1 112 ? -10.343 -6.719 -1.115 1.00 90.31 112 ILE A CA 1
ATOM 868 C C . ILE A 1 112 ? -11.186 -7.928 -0.701 1.00 90.31 112 ILE A C 1
ATOM 870 O O . ILE A 1 112 ? -11.658 -8.673 -1.556 1.00 90.31 112 ILE A O 1
ATOM 874 N N . ASN A 1 113 ? -11.396 -8.095 0.607 1.00 86.62 113 ASN A N 1
ATOM 875 C CA . ASN A 1 113 ? -12.176 -9.192 1.189 1.00 86.62 113 ASN A CA 1
ATOM 876 C C . ASN A 1 113 ? -13.497 -8.742 1.824 1.00 86.62 113 ASN A C 1
ATOM 878 O O . ASN A 1 113 ? -14.209 -9.557 2.413 1.00 86.62 113 ASN A O 1
ATOM 882 N N . GLY A 1 114 ? -13.802 -7.447 1.779 1.00 83.81 114 GLY A N 1
ATOM 883 C CA . GLY A 1 114 ? -14.999 -6.911 2.411 1.00 83.81 114 GLY A CA 1
ATOM 884 C C . GLY A 1 114 ? -16.226 -6.958 1.495 1.00 83.81 114 GLY A C 1
ATOM 885 O O . GLY A 1 114 ? -16.147 -7.352 0.330 1.00 83.81 114 GLY A O 1
ATOM 886 N N . PRO A 1 115 ? -17.407 -6.602 2.024 1.00 80.38 115 PRO A N 1
ATOM 887 C CA . PRO A 1 115 ? -18.631 -6.593 1.238 1.00 80.38 115 PRO A CA 1
ATOM 888 C C . PRO A 1 115 ? -18.586 -5.491 0.167 1.00 80.38 115 PRO A C 1
ATOM 890 O O . PRO A 1 115 ? -18.200 -4.355 0.436 1.00 80.38 115 PRO A O 1
ATOM 893 N N . GLY A 1 116 ? -19.041 -5.803 -1.047 1.00 84.94 116 GLY A N 1
ATOM 894 C CA . GLY A 1 116 ? -19.168 -4.832 -2.138 1.00 84.94 116 GLY A CA 1
ATOM 895 C C . GLY A 1 116 ? -17.976 -4.809 -3.095 1.00 84.94 116 GLY A C 1
ATOM 896 O O . GLY A 1 116 ? -17.337 -5.828 -3.334 1.00 84.94 116 GLY A O 1
ATOM 897 N N . GLU A 1 117 ? -17.738 -3.648 -3.705 1.00 87.88 117 GLU A N 1
ATOM 898 C CA . GLU A 1 117 ? -16.717 -3.469 -4.741 1.00 87.88 117 GLU A CA 1
ATOM 899 C C . GLU A 1 117 ? -15.354 -3.103 -4.142 1.00 87.88 117 GLU A C 1
ATOM 901 O O . GLU A 1 117 ? -15.268 -2.380 -3.142 1.00 87.88 117 GLU A O 1
ATOM 906 N N . ILE A 1 118 ? -14.285 -3.567 -4.794 1.00 90.25 118 ILE A N 1
ATOM 907 C CA . ILE A 1 118 ? -12.912 -3.134 -4.514 1.00 90.25 118 ILE A CA 1
ATOM 908 C C . ILE A 1 118 ? -12.806 -1.637 -4.811 1.00 90.25 118 ILE A C 1
ATOM 910 O O . ILE A 1 118 ? -13.212 -1.168 -5.876 1.00 90.25 118 ILE A O 1
ATOM 914 N N . LYS A 1 119 ? -12.229 -0.875 -3.879 1.00 91.88 119 LYS A N 1
ATOM 915 C CA . LYS A 1 119 ? -12.072 0.578 -4.004 1.00 91.88 119 LYS A CA 1
ATOM 916 C C . LYS A 1 119 ? -10.621 0.917 -4.310 1.00 91.88 119 LYS A C 1
ATOM 918 O O . LYS A 1 119 ? -9.740 0.670 -3.495 1.00 91.88 119 LYS A O 1
ATOM 923 N N . VAL A 1 120 ? -10.385 1.555 -5.451 1.00 93.25 120 VAL A N 1
ATOM 924 C CA . VAL A 1 120 ? -9.065 2.072 -5.831 1.00 93.25 120 VAL A CA 1
ATOM 925 C C . VAL A 1 120 ? -8.992 3.561 -5.500 1.00 93.25 120 VAL A C 1
ATOM 927 O O . VAL A 1 120 ? -9.772 4.362 -6.013 1.00 93.25 120 VAL A O 1
ATOM 930 N N . LYS A 1 121 ? -8.071 3.936 -4.611 1.00 92.69 121 LYS A N 1
ATOM 931 C CA . LYS A 1 121 ? -7.958 5.278 -4.029 1.00 92.69 121 LYS A CA 1
ATOM 932 C C . LYS A 1 121 ? -6.563 5.846 -4.286 1.00 92.69 121 LYS A C 1
ATOM 934 O O . LYS A 1 121 ? -5.555 5.176 -4.067 1.00 92.69 121 LYS A O 1
ATOM 939 N N . ARG A 1 122 ? -6.503 7.115 -4.693 1.00 89.81 122 ARG A N 1
ATOM 940 C CA . ARG A 1 122 ? -5.257 7.867 -4.889 1.00 89.81 122 ARG A CA 1
ATOM 941 C C . ARG A 1 122 ? -5.211 9.053 -3.941 1.00 89.81 122 ARG A C 1
ATOM 943 O O . ARG A 1 122 ? -6.166 9.824 -3.870 1.00 89.81 122 ARG A O 1
ATOM 950 N N . TYR A 1 123 ? -4.080 9.226 -3.266 1.00 85.12 123 TYR A N 1
ATOM 951 C CA . TYR A 1 123 ? -3.807 10.436 -2.502 1.00 85.12 123 TYR A CA 1
ATOM 952 C C . TYR A 1 123 ? -3.034 11.428 -3.375 1.00 85.12 123 TYR A C 1
ATOM 954 O O . TYR A 1 123 ? -1.855 11.221 -3.641 1.00 85.12 123 TYR A O 1
ATOM 962 N N . ALA A 1 124 ? -3.709 12.480 -3.840 1.00 81.94 124 ALA A N 1
ATOM 963 C CA . ALA A 1 124 ? -3.144 13.491 -4.734 1.00 81.94 124 ALA A CA 1
ATOM 964 C C . ALA A 1 124 ? -3.185 14.875 -4.059 1.00 81.94 124 ALA A C 1
ATOM 966 O O . ALA A 1 124 ? -4.183 15.587 -4.200 1.00 81.94 124 ALA A O 1
ATOM 967 N N . PRO A 1 125 ? -2.163 15.244 -3.267 1.00 76.94 125 PRO A N 1
ATOM 968 C CA . PRO A 1 125 ? -2.072 16.584 -2.699 1.00 76.94 125 PRO A CA 1
ATOM 969 C C . PRO A 1 125 ? -1.799 17.623 -3.801 1.00 76.94 125 PRO A C 1
ATOM 971 O O . PRO A 1 125 ? -1.206 17.312 -4.830 1.00 76.94 125 PRO A O 1
ATOM 974 N N . ASN A 1 126 ? -2.232 18.869 -3.584 1.00 79.19 126 ASN A N 1
ATOM 975 C CA . ASN A 1 126 ? -2.052 19.971 -4.547 1.00 79.19 126 ASN A CA 1
ATOM 976 C C . ASN A 1 126 ? -0.600 20.483 -4.629 1.00 79.19 126 ASN A C 1
ATOM 978 O O . ASN A 1 126 ? -0.285 21.306 -5.484 1.00 79.19 126 ASN A O 1
ATOM 982 N N . GLU A 1 127 ? 0.256 20.031 -3.718 1.00 83.88 127 GLU A N 1
ATOM 983 C CA . GLU A 1 127 ? 1.662 20.398 -3.593 1.00 83.88 127 GLU A CA 1
ATOM 984 C C . GLU A 1 127 ? 2.464 19.192 -3.090 1.00 83.88 127 GLU A C 1
ATOM 986 O O . GLU A 1 127 ? 1.894 18.232 -2.561 1.00 83.88 127 GLU A O 1
ATOM 991 N N . GLU A 1 128 ? 3.784 19.232 -3.263 1.00 85.44 128 GLU A N 1
ATOM 992 C CA . GLU A 1 128 ? 4.678 18.236 -2.677 1.00 85.44 128 GLU A CA 1
ATOM 993 C C . GLU A 1 128 ? 4.680 18.392 -1.153 1.00 85.44 128 GLU A C 1
ATOM 995 O O . GLU A 1 128 ? 4.910 19.481 -0.624 1.00 85.44 128 GLU A O 1
ATOM 1000 N N . ILE A 1 129 ? 4.392 17.302 -0.443 1.00 90.12 129 ILE A N 1
ATOM 1001 C CA . ILE A 1 129 ? 4.298 17.285 1.016 1.00 90.12 129 ILE A CA 1
ATOM 1002 C C . ILE A 1 129 ? 5.241 16.230 1.601 1.00 90.12 129 ILE A C 1
ATOM 1004 O O . ILE A 1 129 ? 5.538 15.244 0.926 1.00 90.12 129 ILE A O 1
ATOM 1008 N N . PRO A 1 130 ? 5.657 16.380 2.871 1.00 92.81 130 PRO A N 1
ATOM 1009 C CA . PRO A 1 130 ? 6.436 15.364 3.566 1.00 92.81 130 PRO A CA 1
ATOM 1010 C C . PRO A 1 130 ? 5.730 14.005 3.621 1.00 92.81 130 PRO A C 1
ATOM 1012 O O . PRO A 1 130 ? 4.503 13.932 3.775 1.00 92.81 130 PRO A O 1
ATOM 1015 N N . ASP A 1 131 ? 6.521 12.934 3.588 1.00 92.56 131 ASP A N 1
ATOM 1016 C CA . ASP A 1 131 ? 6.030 11.555 3.598 1.00 92.56 131 ASP A CA 1
ATOM 1017 C C . ASP A 1 131 ? 5.169 11.237 4.820 1.00 92.56 131 ASP A C 1
ATOM 1019 O O . ASP A 1 131 ? 4.196 10.498 4.699 1.00 92.56 131 ASP A O 1
ATOM 1023 N N . GLU A 1 132 ? 5.434 11.832 5.984 1.00 93.12 132 GLU A N 1
ATOM 1024 C CA . GLU A 1 132 ? 4.581 11.657 7.161 1.00 93.12 132 GLU A CA 1
ATOM 1025 C C . GLU A 1 132 ? 3.171 12.218 6.943 1.00 93.12 132 GLU A C 1
ATOM 1027 O O . GLU A 1 132 ? 2.187 11.620 7.383 1.00 93.12 132 GLU A O 1
ATOM 1032 N N . ILE A 1 133 ? 3.039 13.346 6.237 1.00 91.12 133 ILE A N 1
ATOM 1033 C CA . ILE A 1 133 ? 1.726 13.921 5.922 1.00 91.12 133 ILE A CA 1
ATOM 1034 C C . ILE A 1 133 ? 1.028 13.060 4.864 1.00 91.12 133 ILE A C 1
ATOM 1036 O O . ILE A 1 133 ? -0.163 12.763 5.014 1.00 91.12 133 ILE A O 1
ATOM 1040 N N . LYS A 1 134 ? 1.769 12.592 3.849 1.00 91.31 134 LYS A N 1
ATOM 1041 C CA . LYS A 1 134 ? 1.263 11.651 2.834 1.00 91.31 134 LYS A CA 1
ATOM 1042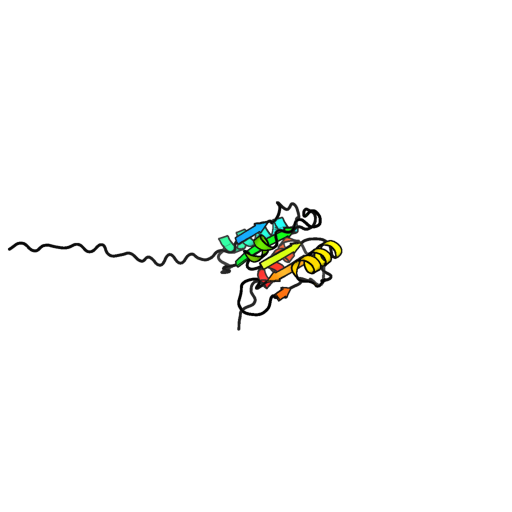 C C . LYS A 1 134 ? 0.775 10.355 3.493 1.00 91.31 134 LYS A C 1
ATOM 1044 O O . LYS A 1 134 ? -0.349 9.928 3.232 1.00 91.31 134 LYS A O 1
ATOM 1049 N N . ALA A 1 135 ? 1.545 9.795 4.424 1.00 91.25 135 ALA A N 1
ATOM 1050 C CA . ALA A 1 135 ? 1.204 8.612 5.211 1.00 91.25 135 ALA A CA 1
ATOM 1051 C C . ALA A 1 135 ? -0.077 8.808 6.034 1.00 91.25 135 ALA A C 1
ATOM 1053 O O . ALA A 1 135 ? -0.976 7.968 5.988 1.00 91.25 135 ALA A O 1
ATOM 1054 N N . ILE A 1 136 ? -0.217 9.940 6.737 1.00 89.62 136 ILE A N 1
ATOM 1055 C CA . ILE A 1 136 ? -1.457 10.278 7.456 1.00 89.62 136 ILE A CA 1
ATOM 1056 C C . ILE A 1 136 ? -2.643 10.341 6.486 1.00 89.62 136 ILE A C 1
ATOM 1058 O O . ILE A 1 136 ? -3.719 9.834 6.803 1.00 89.62 136 ILE A O 1
ATOM 1062 N N . GLY A 1 137 ? -2.467 10.970 5.322 1.00 89.12 137 GLY A N 1
ATOM 1063 C CA . GLY A 1 137 ? -3.487 11.053 4.277 1.00 89.12 137 GLY A CA 1
ATOM 1064 C C . GLY A 1 137 ? -3.942 9.677 3.791 1.00 89.12 137 GLY A C 1
ATOM 1065 O O . GLY A 1 137 ? -5.139 9.393 3.796 1.00 89.12 137 GLY A O 1
ATOM 1066 N N . LEU A 1 138 ? -2.989 8.804 3.456 1.00 90.12 138 LEU A N 1
ATOM 1067 C CA . LEU A 1 138 ? -3.223 7.420 3.032 1.00 90.12 138 LEU A CA 1
ATOM 1068 C C . LEU A 1 138 ? -3.970 6.610 4.095 1.00 90.12 138 LEU A C 1
ATOM 1070 O O . LEU A 1 138 ? -5.017 6.033 3.805 1.00 90.12 138 LEU A O 1
ATOM 1074 N N . LEU A 1 139 ? -3.495 6.635 5.340 1.00 88.06 139 LEU A N 1
ATOM 1075 C CA . LEU A 1 139 ? -4.127 5.912 6.446 1.00 88.06 139 LEU A CA 1
ATOM 1076 C C . LEU A 1 139 ? -5.533 6.445 6.756 1.00 88.06 139 LEU A C 1
ATOM 1078 O O . LEU A 1 139 ? -6.427 5.677 7.105 1.00 88.06 139 LEU A O 1
ATOM 1082 N N . LYS A 1 140 ? -5.776 7.749 6.576 1.00 86.00 140 LYS A N 1
ATOM 1083 C CA . LYS A 1 140 ? -7.118 8.334 6.702 1.00 86.00 140 LYS A CA 1
ATOM 1084 C C . LYS A 1 140 ? -8.079 7.867 5.613 1.00 86.00 140 LYS A C 1
ATOM 1086 O O . LYS A 1 140 ? -9.272 7.797 5.877 1.00 86.00 140 LYS A O 1
ATOM 1091 N N . MET A 1 141 ? -7.606 7.522 4.417 1.00 87.38 141 MET A N 1
ATOM 1092 C CA . MET A 1 141 ? -8.485 7.032 3.347 1.00 87.38 141 MET A CA 1
ATOM 1093 C C . MET A 1 141 ? -9.042 5.628 3.608 1.00 87.38 141 MET A C 1
ATOM 1095 O O . MET A 1 141 ? -10.062 5.268 3.017 1.00 87.38 141 MET A O 1
ATOM 1099 N N . LEU A 1 142 ? -8.432 4.855 4.510 1.00 80.38 142 LEU A N 1
ATOM 1100 C CA . LEU A 1 142 ? -8.996 3.594 5.013 1.00 80.38 142 LEU A CA 1
ATOM 1101 C C . LEU A 1 142 ? -10.259 3.837 5.849 1.00 80.38 142 LEU A C 1
ATOM 1103 O O . LEU A 1 142 ? -11.166 3.014 5.877 1.00 80.38 142 LEU A O 1
ATOM 1107 N N . TYR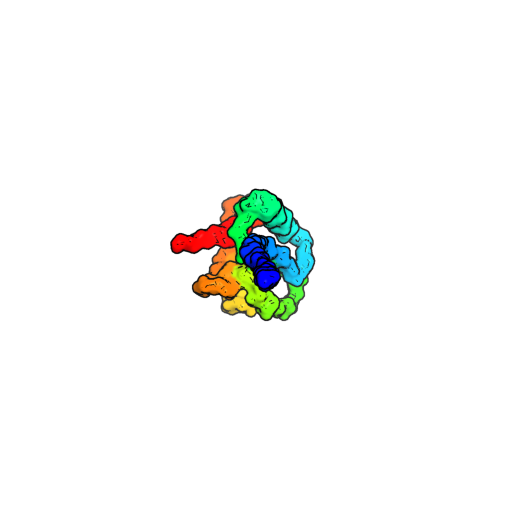 A 1 143 ? -10.372 5.016 6.467 1.00 67.38 143 TYR A N 1
ATOM 1108 C CA . TYR A 1 143 ? -11.585 5.477 7.135 1.00 67.38 143 TYR A CA 1
ATOM 1109 C C . TYR A 1 143 ? -12.605 5.999 6.134 1.00 67.38 143 TYR A C 1
ATOM 1111 O O . TYR A 1 143 ? -12.956 7.180 6.139 1.00 67.38 143 TYR A O 1
ATOM 1119 N N . THR A 1 144 ? -13.135 5.134 5.278 1.00 54.88 144 THR A N 1
ATOM 1120 C CA . THR A 1 144 ? -14.424 5.472 4.671 1.00 54.88 144 THR A CA 1
ATOM 1121 C C . THR A 1 144 ? -15.486 4.936 5.611 1.00 54.88 144 THR A C 1
ATOM 1123 O O . THR A 1 144 ? -15.725 3.738 5.651 1.00 54.88 144 THR A O 1
ATOM 1126 N N . ARG A 1 145 ? -16.049 5.824 6.444 1.00 40.22 145 ARG A N 1
ATOM 1127 C CA . ARG A 1 145 ? -17.270 5.539 7.202 1.00 40.22 145 ARG A CA 1
ATOM 1128 C C . ARG A 1 145 ? -18.302 5.014 6.210 1.00 40.22 145 ARG A C 1
ATOM 1130 O O . ARG A 1 145 ? -18.732 5.778 5.347 1.00 40.22 145 ARG A O 1
ATOM 1137 N N . ASP A 1 146 ? -18.672 3.748 6.339 1.00 36.50 146 ASP A N 1
ATOM 1138 C CA . ASP A 1 146 ? -19.958 3.291 5.838 1.00 36.50 146 ASP A CA 1
ATOM 1139 C C . ASP A 1 146 ? -21.010 4.127 6.575 1.00 36.50 146 ASP A C 1
ATOM 1141 O O . ASP A 1 146 ? -21.152 4.050 7.800 1.00 36.50 146 ASP A O 1
ATOM 1145 N N . HIS A 1 147 ? -21.619 5.048 5.835 1.00 31.52 147 HIS A N 1
ATOM 1146 C CA . HIS A 1 147 ? -22.840 5.730 6.232 1.00 31.52 147 HIS A CA 1
ATOM 1147 C C . HIS A 1 147 ? -24.027 4.910 5.749 1.00 31.52 147 HIS A C 1
ATOM 1149 O O . HIS A 1 147 ? -23.987 4.477 4.575 1.00 31.52 147 HIS A O 1
#

Sequence (147 aa):
MKIKLCLLPLLFLGNISLSSALTIDDYVPSTSSLSLAIHKVSKELSDSKKINLSNRILIVDLQHVKDDAYDVDLFKTYDSLLLIGNNESVGYTMEKLFGFSVDSDTLLIDNINGPGEIKVKRYAPNEEIPDEIKAIGLLKMLYTRDH